Protein AF-A0AA42HWT3-F1 (afdb_monomer_lite)

Radius of gyration: 43.16 Å; chains: 1; bounding box: 109×50×124 Å

Secondary structure (DSSP, 8-state):
-------S-SSSHHHHHHHHHHHHHHHHHHHHHHHHHHHHHHHHHHHHHHHHHHHHHHHHHHHHHHHHHHHTT--THHHHHHHHHHHHHHHHHHHHHHHHHHHHHHHHHHHHHHTT---HHHHHHHHHHHHHHHHHHHHHHHHHHHHT-PPP-----------

Structure (mmCIF, N/CA/C/O backbone):
data_AF-A0AA42HWT3-F1
#
_entry.id   AF-A0AA42HWT3-F1
#
loop_
_atom_site.group_PDB
_atom_site.id
_atom_site.type_symbol
_atom_site.label_atom_id
_atom_site.label_alt_id
_atom_site.label_comp_id
_atom_site.label_asym_id
_atom_site.label_entity_id
_atom_site.label_seq_id
_atom_site.pdbx_PDB_ins_code
_atom_site.Cartn_x
_atom_site.Cartn_y
_atom_site.Cartn_z
_atom_site.occupancy
_atom_site.B_iso_or_equiv
_atom_site.auth_seq_id
_atom_site.auth_comp_id
_atom_site.auth_asym_id
_atom_site.auth_atom_id
_atom_site.pdbx_PDB_model_num
ATOM 1 N N . MET A 1 1 ? -72.039 28.920 -27.867 1.00 41.81 1 MET A N 1
ATOM 2 C CA . MET A 1 1 ? -71.393 27.979 -28.804 1.00 41.81 1 MET A CA 1
ATOM 3 C C . MET A 1 1 ? -69.896 28.159 -28.618 1.00 41.81 1 MET A C 1
ATOM 5 O O . MET A 1 1 ? -69.397 29.233 -28.922 1.00 41.81 1 MET A O 1
ATOM 9 N N . ASN A 1 2 ? -69.242 27.204 -27.958 1.00 48.22 2 ASN A N 1
ATOM 10 C CA . ASN A 1 2 ? -67.871 27.335 -27.453 1.00 48.22 2 ASN A CA 1
ATOM 11 C C . ASN A 1 2 ? -66.853 27.224 -28.597 1.00 48.22 2 ASN A C 1
ATOM 13 O O . ASN A 1 2 ? -66.936 26.283 -29.382 1.00 48.22 2 ASN A O 1
ATOM 17 N N . HIS A 1 3 ? -65.893 28.147 -28.660 1.00 44.41 3 HIS A N 1
ATOM 18 C CA . HIS A 1 3 ? -64.711 28.055 -29.517 1.00 44.41 3 HIS A CA 1
ATOM 19 C C . HIS A 1 3 ? -63.501 27.950 -28.583 1.00 44.41 3 HIS A C 1
ATOM 21 O O . HIS A 1 3 ? -63.273 28.849 -27.778 1.00 44.41 3 HIS A O 1
ATOM 27 N N . TYR A 1 4 ? -62.804 26.816 -28.613 1.00 47.41 4 TYR A N 1
ATOM 28 C CA . TYR A 1 4 ? -61.608 26.585 -27.807 1.00 47.41 4 TYR A CA 1
ATOM 29 C C . TYR A 1 4 ? -60.377 27.024 -28.603 1.00 47.41 4 TYR A C 1
ATOM 31 O O . TYR A 1 4 ? -60.040 26.403 -29.606 1.00 47.41 4 TYR A O 1
ATOM 39 N N . GLU A 1 5 ? -59.708 28.072 -28.126 1.00 59.72 5 GLU A N 1
ATOM 40 C CA . GLU 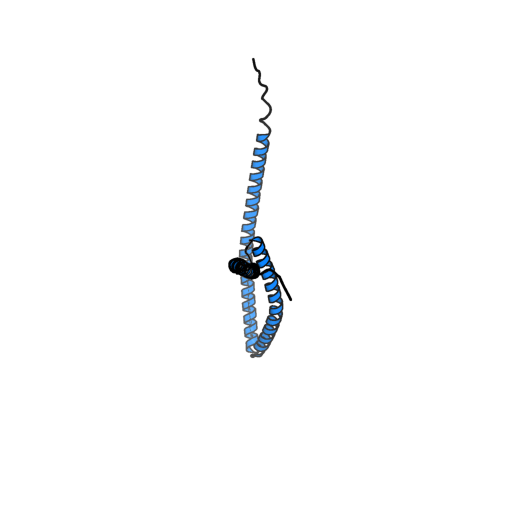A 1 5 ? -58.276 28.309 -28.333 1.00 59.72 5 GLU A CA 1
ATOM 41 C C . GLU A 1 5 ? -57.493 27.096 -27.820 1.00 59.72 5 GLU A C 1
ATOM 43 O O . GLU A 1 5 ? -57.587 26.781 -26.635 1.00 59.72 5 GLU A O 1
ATOM 48 N N . ASN A 1 6 ? -56.755 26.405 -28.692 1.00 56.69 6 ASN A N 1
ATOM 49 C CA . ASN A 1 6 ? -55.684 25.474 -28.322 1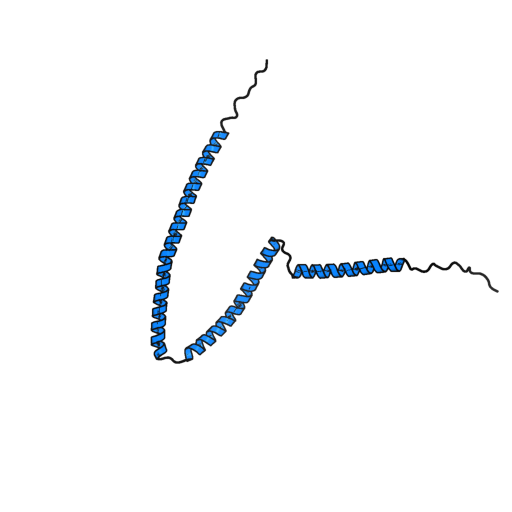.00 56.69 6 ASN A CA 1
ATOM 50 C C . ASN A 1 6 ? -54.884 25.067 -29.568 1.00 56.69 6 ASN A C 1
ATOM 52 O O . ASN A 1 6 ? -55.080 23.978 -30.094 1.00 56.69 6 ASN A O 1
ATOM 56 N N . ASP A 1 7 ? -53.951 25.905 -30.010 1.00 59.25 7 ASP A N 1
ATOM 57 C CA . ASP A 1 7 ? -52.853 25.482 -30.886 1.00 59.25 7 ASP A CA 1
ATOM 58 C C . ASP A 1 7 ? -51.661 26.413 -30.646 1.00 59.25 7 ASP A C 1
ATOM 60 O O . ASP A 1 7 ? -51.637 27.497 -31.205 1.00 59.25 7 ASP A O 1
ATOM 64 N N . ASP A 1 8 ? -50.731 26.028 -29.755 1.00 58.03 8 ASP A N 1
ATOM 65 C CA . ASP A 1 8 ? -49.337 26.539 -29.733 1.00 58.03 8 ASP A CA 1
ATOM 66 C C . ASP A 1 8 ? -48.440 25.851 -28.670 1.00 58.03 8 ASP A C 1
ATOM 68 O O . ASP A 1 8 ? -47.742 26.495 -27.891 1.00 58.03 8 ASP A O 1
ATOM 72 N N . ARG A 1 9 ? -48.446 24.508 -28.572 1.00 55.59 9 ARG A N 1
ATOM 73 C CA . ARG A 1 9 ? -47.550 23.774 -27.635 1.00 55.59 9 ARG A CA 1
ATOM 74 C C . ARG A 1 9 ? -47.018 22.428 -28.152 1.00 55.59 9 ARG A C 1
ATOM 76 O O . ARG A 1 9 ? -46.979 21.463 -27.398 1.00 55.59 9 ARG A O 1
ATOM 83 N N . ARG A 1 10 ? -46.678 22.302 -29.441 1.00 56.81 10 ARG A N 1
ATOM 84 C CA . ARG A 1 10 ? -46.250 21.004 -30.025 1.00 56.81 10 ARG A CA 1
ATOM 85 C C . ARG A 1 10 ? -44.928 20.993 -30.806 1.00 56.81 10 ARG A C 1
ATOM 87 O O . ARG A 1 10 ? -44.589 19.944 -31.338 1.00 56.81 10 ARG A O 1
ATOM 94 N N . ASN A 1 11 ? -44.170 22.093 -30.861 1.00 57.59 11 ASN A N 1
ATOM 95 C CA . ASN A 1 11 ? -42.948 22.166 -31.684 1.00 57.59 11 ASN A CA 1
ATOM 96 C C . ASN A 1 11 ? -41.610 22.205 -30.919 1.00 57.59 11 ASN A C 1
ATOM 98 O O . ASN A 1 11 ? -40.574 22.008 -31.548 1.00 57.59 11 ASN A O 1
ATOM 102 N N . ASP A 1 12 ? -41.596 22.373 -29.594 1.00 58.72 12 ASP A N 1
ATOM 103 C CA . ASP A 1 12 ? -40.332 22.470 -28.838 1.00 58.72 12 ASP A CA 1
ATOM 104 C C . ASP A 1 12 ? -39.760 21.102 -28.402 1.00 58.72 12 ASP A C 1
ATOM 106 O O . ASP A 1 12 ? -38.543 20.945 -28.290 1.00 58.72 12 ASP A O 1
ATOM 110 N N . ASP A 1 13 ? -40.604 20.072 -28.256 1.00 58.00 13 ASP A N 1
ATOM 111 C CA . ASP A 1 13 ? -40.181 18.736 -27.796 1.00 58.00 13 ASP A CA 1
ATOM 112 C C . ASP A 1 13 ? -39.433 17.920 -28.873 1.00 58.00 13 ASP A C 1
ATOM 114 O O . ASP A 1 13 ? -38.576 17.091 -28.555 1.00 58.00 13 ASP A O 1
ATOM 118 N N . ALA A 1 14 ? -39.701 18.171 -30.161 1.00 60.72 14 ALA A N 1
ATOM 119 C CA . ALA A 1 14 ? -39.071 17.445 -31.271 1.00 60.72 14 ALA A CA 1
ATOM 120 C C . ALA A 1 14 ? -37.582 17.808 -31.460 1.00 60.72 14 ALA A C 1
ATOM 122 O O . ALA A 1 14 ? -36.769 16.963 -31.829 1.00 60.72 14 ALA A O 1
ATOM 123 N N . SER A 1 15 ? -37.201 19.051 -31.150 1.00 64.06 15 SER A N 1
ATOM 124 C CA . SER A 1 15 ? -35.825 19.553 -31.295 1.00 64.06 15 SER A CA 1
ATOM 125 C C . SER A 1 15 ? -34.864 18.941 -30.266 1.00 64.06 15 SER A C 1
ATOM 127 O O . SER A 1 15 ? -33.709 18.628 -30.571 1.00 64.06 15 SER A O 1
ATOM 129 N N . PHE A 1 16 ? -35.350 18.719 -29.042 1.00 67.81 16 PHE A N 1
ATOM 130 C CA . PHE A 1 16 ? -34.537 18.202 -27.942 1.00 67.81 16 PHE A CA 1
ATOM 131 C C . PHE A 1 16 ? -34.236 16.703 -28.097 1.00 67.81 16 PHE A C 1
ATOM 133 O O . PHE A 1 16 ? -33.112 16.267 -27.837 1.00 67.81 16 PHE A O 1
ATOM 140 N N . GLY A 1 17 ? -35.209 15.921 -28.582 1.00 73.12 17 GLY A N 1
ATOM 141 C CA . GLY A 1 17 ? -35.035 14.495 -28.881 1.00 73.12 17 GLY A CA 1
ATOM 142 C C . GLY A 1 17 ? -34.003 14.241 -29.983 1.00 73.12 17 GLY A C 1
ATOM 143 O O . GLY A 1 17 ? -33.067 13.463 -29.792 1.00 73.12 17 GLY A O 1
ATOM 144 N N . ASP A 1 18 ? -34.089 14.978 -31.092 1.00 77.75 18 ASP A N 1
ATOM 145 C CA . ASP A 1 18 ? -33.129 14.874 -32.199 1.00 77.75 18 ASP A CA 1
ATOM 146 C C . ASP A 1 18 ? -31.709 15.285 -31.787 1.00 77.75 18 ASP A C 1
ATOM 148 O O . ASP A 1 18 ? -30.709 14.709 -32.236 1.00 77.75 18 ASP A O 1
ATOM 152 N N . GLN A 1 19 ? -31.592 16.287 -30.912 1.00 75.00 19 GLN A N 1
ATOM 153 C CA . GLN A 1 19 ? -30.305 16.718 -30.381 1.00 75.00 19 GLN A CA 1
ATOM 154 C C . GLN A 1 19 ? -29.706 15.669 -29.430 1.00 75.00 19 GLN A C 1
ATOM 156 O O . GLN A 1 19 ? -28.503 15.397 -29.511 1.00 75.00 19 GLN A O 1
ATOM 161 N N . ALA A 1 20 ? -30.533 15.025 -28.601 1.00 76.88 20 ALA A N 1
ATOM 162 C CA . ALA A 1 20 ? -30.121 13.935 -27.719 1.00 76.88 20 ALA A CA 1
ATOM 163 C C . ALA A 1 20 ? -29.670 12.691 -28.502 1.00 76.88 20 ALA A C 1
ATOM 165 O O . ALA A 1 20 ? -28.637 12.105 -28.174 1.00 76.88 20 ALA A O 1
ATOM 166 N N . GLU A 1 21 ? -30.361 12.323 -29.584 1.00 79.81 21 GLU A N 1
ATOM 167 C CA . GLU A 1 21 ? -29.943 11.209 -30.443 1.00 79.81 21 GLU A CA 1
ATOM 168 C C . GLU A 1 21 ? -28.603 11.473 -31.132 1.00 79.81 21 GLU A C 1
ATOM 170 O O . GLU A 1 21 ? -27.728 10.603 -31.173 1.00 79.81 21 GLU A O 1
ATOM 175 N N . ARG A 1 22 ? -28.404 12.685 -31.662 1.00 79.38 22 ARG A N 1
ATOM 176 C CA . ARG A 1 22 ? -27.128 13.072 -32.283 1.00 79.38 22 ARG A CA 1
ATOM 177 C C . ARG A 1 22 ? -25.992 13.098 -31.265 1.00 79.38 22 ARG A C 1
ATOM 179 O O . ARG A 1 22 ? -24.866 12.738 -31.607 1.00 79.38 22 ARG A O 1
ATOM 186 N N . PHE A 1 23 ? -26.270 13.515 -30.032 1.00 79.75 23 PHE A N 1
ATOM 187 C CA . PHE A 1 23 ? -25.296 13.498 -28.945 1.00 79.75 23 PHE A CA 1
ATOM 188 C C . PHE A 1 23 ? -24.948 12.065 -28.520 1.00 79.75 23 PHE A C 1
ATOM 190 O O . PHE A 1 23 ? -23.770 11.733 -28.404 1.00 79.75 23 PHE A O 1
ATOM 197 N N . SER A 1 24 ? -25.952 11.195 -28.384 1.00 83.88 24 SER A N 1
ATOM 198 C CA . SER A 1 24 ? -25.772 9.779 -28.052 1.00 83.88 24 SER A CA 1
ATOM 199 C C . SER A 1 24 ? -24.928 9.043 -29.098 1.00 83.88 24 SER A C 1
ATOM 201 O O . SER A 1 24 ? -23.976 8.360 -28.727 1.00 83.88 24 SER A O 1
ATOM 203 N N . ARG A 1 25 ? -25.182 9.263 -30.398 1.00 82.88 25 ARG A N 1
ATOM 204 C CA . ARG A 1 25 ? -24.385 8.666 -31.489 1.00 82.88 25 ARG A CA 1
ATOM 205 C C . ARG A 1 25 ? -22.932 9.142 -31.487 1.00 82.88 25 ARG A C 1
ATOM 207 O O . ARG A 1 25 ? -22.011 8.347 -31.629 1.00 82.88 25 ARG A O 1
ATOM 214 N N . LYS A 1 26 ? -22.697 10.438 -31.261 1.00 82.56 26 LYS A N 1
ATOM 215 C CA . LYS A 1 26 ? -21.327 10.965 -31.137 1.00 82.56 26 LYS A CA 1
ATOM 216 C C . LYS A 1 26 ? -20.602 10.386 -29.923 1.00 82.56 26 LYS A C 1
ATOM 218 O O . LYS A 1 26 ? -19.404 10.117 -30.001 1.00 82.56 26 LYS A O 1
ATOM 223 N N . LEU A 1 27 ? -21.312 10.185 -28.812 1.00 80.94 27 LEU A N 1
ATOM 224 C CA . LEU A 1 27 ? -20.746 9.581 -27.611 1.00 80.94 27 LEU A CA 1
ATOM 225 C C . LEU A 1 27 ? -20.435 8.093 -27.819 1.00 80.94 27 LEU A C 1
ATOM 227 O O . LEU A 1 27 ? -19.367 7.652 -27.404 1.00 80.94 27 LEU A O 1
ATOM 231 N N . SER A 1 28 ? -21.308 7.338 -28.494 1.00 85.38 28 SER A N 1
ATOM 232 C CA . SER A 1 28 ? -21.055 5.928 -28.816 1.00 85.38 28 SER A CA 1
ATOM 233 C C . SER A 1 28 ? -19.867 5.762 -29.759 1.00 85.38 28 SER A C 1
ATOM 235 O O . SER A 1 28 ? -19.005 4.926 -29.497 1.00 85.38 28 SER A O 1
ATOM 237 N N . ASP A 1 29 ? -19.765 6.602 -30.792 1.00 84.94 29 ASP A N 1
ATOM 238 C CA . ASP A 1 29 ? -18.636 6.576 -31.729 1.00 84.94 29 ASP A CA 1
ATOM 239 C C . ASP A 1 29 ? -17.317 6.912 -31.017 1.00 84.94 29 ASP A C 1
ATOM 241 O O . ASP A 1 29 ? -16.303 6.240 -31.214 1.00 84.94 29 ASP A O 1
ATOM 245 N N . SER A 1 30 ? -17.335 7.908 -30.125 1.00 85.12 30 SER A N 1
ATOM 246 C CA . SER A 1 30 ? -16.164 8.284 -29.321 1.00 85.12 30 SER A CA 1
ATOM 247 C C . SER A 1 30 ? -15.769 7.172 -28.345 1.00 85.12 30 SER A C 1
ATOM 249 O O . SER A 1 30 ? -14.593 6.833 -28.231 1.00 85.12 30 SER A O 1
ATOM 251 N N . ALA A 1 31 ? -16.743 6.563 -27.663 1.00 82.69 31 ALA A N 1
ATOM 252 C CA . ALA A 1 31 ? -16.507 5.456 -26.740 1.00 82.69 31 ALA A CA 1
ATOM 253 C C . ALA A 1 31 ? -15.932 4.228 -27.463 1.00 82.69 31 ALA A C 1
ATOM 255 O O . ALA A 1 31 ? -15.003 3.597 -26.962 1.00 82.69 31 ALA A O 1
ATOM 256 N N . GLN A 1 32 ? -16.420 3.927 -28.668 1.00 84.44 32 GLN A N 1
ATOM 257 C CA . GLN A 1 32 ? -15.897 2.847 -29.498 1.00 84.44 32 GLN A CA 1
ATOM 258 C C . GLN A 1 32 ? -14.457 3.120 -29.948 1.00 84.44 32 GLN A C 1
ATOM 260 O O . GLN A 1 32 ? -13.625 2.215 -29.913 1.00 84.44 32 GLN A O 1
ATOM 265 N N . GLN A 1 33 ? -14.129 4.361 -30.315 1.00 86.25 33 GLN A N 1
ATOM 266 C CA . GLN A 1 33 ? -12.758 4.748 -30.656 1.00 86.25 33 GLN A CA 1
ATOM 267 C C . GLN A 1 33 ? -11.809 4.630 -29.461 1.00 86.25 33 GLN A C 1
ATOM 269 O O . GLN A 1 33 ? -10.725 4.067 -29.602 1.00 86.25 33 GLN A O 1
ATOM 274 N N . VAL A 1 34 ? -12.220 5.103 -28.280 1.00 89.00 34 VAL A N 1
ATOM 275 C CA . VAL A 1 34 ? -11.433 4.968 -27.043 1.00 89.00 34 VAL A CA 1
ATOM 276 C C . VAL A 1 34 ? -11.224 3.493 -26.697 1.00 89.00 34 VAL A C 1
ATOM 278 O O . VAL A 1 34 ? -10.114 3.097 -26.349 1.00 89.00 34 VAL A O 1
ATOM 281 N N . TRP A 1 35 ? -12.254 2.659 -26.851 1.00 83.50 35 TRP A N 1
ATOM 282 C CA . TRP A 1 35 ? -12.161 1.222 -26.605 1.00 83.50 35 TRP A CA 1
ATOM 283 C C . TRP A 1 35 ? -11.208 0.519 -27.580 1.00 83.50 35 TRP A C 1
ATOM 285 O O . TRP A 1 35 ? -10.340 -0.243 -27.158 1.00 83.50 35 TRP A O 1
ATOM 295 N N . LEU A 1 36 ? -11.306 0.815 -28.879 1.00 92.25 36 LEU A N 1
ATOM 296 C CA . LEU A 1 36 ? -10.406 0.264 -29.896 1.00 92.25 36 LEU A CA 1
ATOM 297 C C . LEU A 1 36 ? -8.960 0.739 -29.704 1.00 92.25 36 LEU A C 1
ATOM 299 O O . LEU A 1 36 ? -8.034 -0.057 -29.850 1.00 92.25 36 LEU A O 1
ATOM 303 N N . ALA A 1 37 ? -8.757 2.002 -29.326 1.00 89.69 37 ALA A N 1
ATOM 304 C CA . ALA A 1 37 ? -7.442 2.526 -28.969 1.00 89.69 37 ALA A CA 1
ATOM 305 C C . ALA A 1 37 ? -6.881 1.836 -27.716 1.00 89.69 37 ALA A C 1
ATOM 307 O O . ALA A 1 37 ? -5.704 1.479 -27.690 1.00 89.69 37 ALA A O 1
ATOM 308 N N . GLY A 1 38 ? -7.725 1.584 -26.711 1.00 80.62 38 GLY A N 1
ATOM 309 C CA . GLY A 1 38 ? -7.366 0.828 -25.513 1.00 80.62 38 GLY A CA 1
ATOM 310 C C . GLY A 1 38 ? -6.939 -0.606 -25.831 1.00 80.62 38 GLY A C 1
ATOM 311 O O . GLY A 1 38 ? -5.880 -1.045 -25.387 1.00 80.62 38 GLY A O 1
ATOM 312 N N . LEU A 1 39 ? -7.702 -1.316 -26.667 1.00 86.44 39 LEU A N 1
ATOM 313 C CA . LEU A 1 39 ? -7.356 -2.670 -27.115 1.00 86.44 39 LEU A CA 1
ATOM 314 C C . LEU A 1 39 ? -6.090 -2.693 -27.988 1.00 86.44 39 LEU A C 1
ATOM 316 O O . LEU A 1 39 ? -5.267 -3.597 -27.850 1.00 86.44 39 LEU A O 1
ATOM 320 N N . GLY A 1 40 ? -5.889 -1.686 -28.841 1.00 83.31 40 GLY A N 1
ATOM 321 C CA . GLY A 1 40 ? -4.673 -1.544 -29.645 1.00 83.31 40 GLY A CA 1
ATOM 322 C C . GLY A 1 40 ? -3.426 -1.268 -28.798 1.00 83.31 40 GLY A C 1
ATOM 323 O O . GLY A 1 40 ? -2.376 -1.868 -29.029 1.00 83.31 40 GLY A O 1
ATOM 324 N N . ALA A 1 41 ? -3.543 -0.410 -27.782 1.00 82.62 41 ALA A N 1
ATOM 325 C CA . ALA A 1 41 ? -2.466 -0.121 -26.840 1.00 82.62 41 ALA A CA 1
ATOM 326 C C . ALA A 1 41 ? -2.137 -1.329 -25.947 1.00 82.62 41 ALA A C 1
ATOM 328 O O . ALA A 1 41 ? -0.961 -1.624 -25.749 1.00 82.62 41 ALA A O 1
ATOM 329 N N . LEU A 1 42 ? -3.145 -2.070 -25.471 1.00 76.88 42 LEU A N 1
ATOM 330 C CA . LEU A 1 42 ? -2.947 -3.307 -24.708 1.00 76.88 42 LEU A CA 1
ATOM 331 C C . LEU A 1 42 ? -2.256 -4.385 -25.553 1.00 76.88 42 LEU A C 1
ATOM 333 O O . LEU A 1 42 ? -1.294 -5.000 -25.098 1.00 76.88 42 LEU A O 1
ATOM 337 N N . GLY A 1 43 ? -2.690 -4.570 -26.804 1.00 80.38 43 GLY A N 1
ATOM 338 C CA . GLY A 1 43 ? -2.032 -5.484 -27.739 1.00 80.38 43 GLY A CA 1
ATOM 339 C C . GLY A 1 43 ? -0.575 -5.094 -28.008 1.00 80.38 43 GLY A C 1
ATOM 340 O O . GLY A 1 43 ? 0.305 -5.955 -28.044 1.00 80.38 43 GLY A O 1
ATOM 341 N N . ARG A 1 44 ? -0.292 -3.789 -28.122 1.00 75.88 44 ARG A N 1
ATOM 342 C CA . ARG A 1 44 ? 1.073 -3.269 -28.267 1.00 75.88 44 ARG A CA 1
ATOM 343 C C . ARG A 1 44 ? 1.920 -3.500 -27.015 1.00 75.88 44 ARG A C 1
ATOM 345 O O . ARG A 1 44 ? 3.045 -3.967 -27.146 1.00 75.88 44 ARG A O 1
ATOM 352 N N . ALA A 1 45 ? 1.376 -3.246 -25.827 1.00 74.75 45 ALA A N 1
ATOM 353 C CA . ALA A 1 45 ? 2.047 -3.500 -24.554 1.00 74.75 45 ALA A CA 1
ATOM 354 C C . ALA A 1 45 ? 2.320 -4.995 -24.331 1.00 74.75 45 ALA A C 1
ATOM 356 O O . ALA A 1 45 ? 3.368 -5.344 -23.801 1.00 74.75 45 ALA A O 1
ATOM 357 N N . GLN A 1 46 ? 1.433 -5.888 -24.783 1.00 75.19 46 GLN A N 1
ATOM 358 C CA . GLN A 1 46 ? 1.675 -7.332 -24.747 1.00 75.19 46 GLN A CA 1
ATOM 359 C C . GLN A 1 46 ? 2.821 -7.732 -25.693 1.00 75.19 46 GLN A C 1
ATOM 361 O O . GLN A 1 46 ? 3.722 -8.466 -25.294 1.00 75.19 46 GLN A O 1
ATOM 366 N N . ALA A 1 47 ? 2.827 -7.221 -26.929 1.00 75.56 47 ALA A N 1
ATOM 367 C CA . ALA A 1 47 ? 3.871 -7.520 -27.912 1.00 75.56 47 ALA A CA 1
ATOM 368 C C . ALA A 1 47 ? 5.246 -6.930 -27.538 1.00 75.56 47 ALA A C 1
ATOM 370 O O . ALA A 1 47 ? 6.280 -7.572 -27.730 1.00 75.56 47 ALA A O 1
ATOM 371 N N . GLU A 1 48 ? 5.273 -5.709 -27.001 1.00 77.75 48 GLU A N 1
ATOM 372 C CA . GLU A 1 48 ? 6.490 -5.071 -26.486 1.00 77.75 48 GLU A CA 1
ATOM 373 C C . GLU A 1 48 ? 6.918 -5.688 -25.140 1.00 77.75 48 GLU A C 1
ATOM 375 O O . GLU A 1 48 ? 8.113 -5.841 -24.892 1.00 77.75 48 GLU A O 1
ATOM 380 N N . GLY A 1 49 ? 5.965 -6.145 -24.324 1.00 74.94 49 GLY A N 1
ATOM 381 C CA . GLY A 1 49 ? 6.198 -6.835 -23.056 1.00 74.94 49 GLY A CA 1
ATOM 382 C C . GLY A 1 49 ? 6.914 -8.174 -23.219 1.00 74.94 49 GLY A C 1
ATOM 383 O O . GLY A 1 49 ? 7.862 -8.435 -22.483 1.00 74.94 49 GLY A O 1
ATOM 384 N N . SER A 1 50 ? 6.548 -8.988 -24.217 1.00 78.00 50 SER A N 1
ATOM 385 C CA . SER A 1 50 ? 7.281 -10.229 -24.520 1.00 78.00 50 SER A CA 1
ATOM 386 C C . SER A 1 50 ? 8.733 -9.958 -24.914 1.00 78.00 50 SER A C 1
ATOM 388 O O . SER A 1 50 ? 9.628 -10.624 -24.416 1.00 78.00 50 SER A O 1
ATOM 390 N N . ARG A 1 51 ? 8.999 -8.927 -25.727 1.00 81.50 51 ARG A N 1
ATOM 391 C CA . ARG A 1 51 ? 10.376 -8.557 -26.109 1.00 81.50 51 ARG A CA 1
ATOM 392 C C . ARG A 1 51 ? 11.193 -8.034 -24.933 1.00 81.50 51 ARG A C 1
ATOM 394 O O . ARG A 1 51 ? 12.386 -8.310 -24.845 1.00 81.50 51 ARG A O 1
ATOM 401 N N . PHE A 1 52 ? 10.564 -7.268 -24.045 1.00 79.62 52 PHE A N 1
ATOM 402 C CA . PHE A 1 52 ? 11.196 -6.813 -22.812 1.00 79.62 52 PHE A CA 1
ATOM 403 C C . PHE A 1 52 ? 11.521 -7.995 -21.890 1.00 79.62 52 PHE A C 1
ATOM 405 O O . PHE A 1 52 ? 12.636 -8.078 -21.382 1.00 79.62 52 PHE A O 1
ATOM 412 N N . PHE A 1 53 ? 10.595 -8.946 -21.743 1.00 81.44 53 PHE A N 1
ATOM 413 C CA . PHE A 1 53 ? 10.819 -10.185 -21.001 1.00 81.44 53 PHE A CA 1
ATOM 414 C C . PHE A 1 53 ? 11.946 -11.027 -21.611 1.00 81.44 53 PHE A C 1
ATOM 416 O O . PHE A 1 53 ? 12.862 -11.401 -20.889 1.00 81.44 53 PHE A O 1
ATOM 423 N N . ASP A 1 54 ? 11.947 -11.250 -22.927 1.00 86.50 54 ASP A N 1
ATOM 424 C CA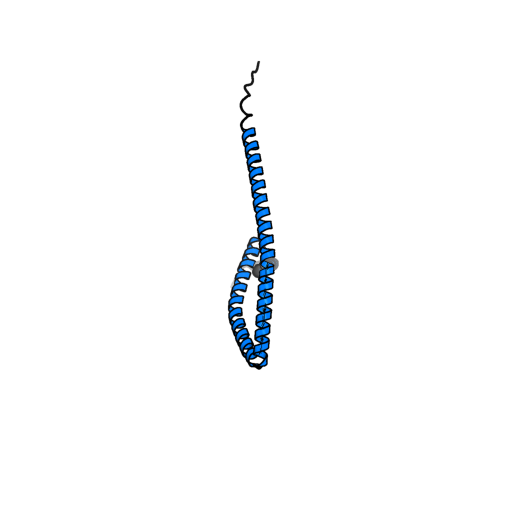 . ASP A 1 54 ? 13.025 -11.963 -23.627 1.00 86.50 54 ASP A CA 1
ATOM 425 C C . ASP A 1 54 ? 14.383 -11.271 -23.421 1.00 86.50 54 ASP A C 1
ATOM 427 O O . ASP A 1 54 ? 15.409 -11.928 -23.239 1.00 86.50 54 ASP A O 1
ATOM 431 N N . GLY A 1 55 ? 14.392 -9.933 -23.404 1.00 86.94 55 GLY A N 1
ATOM 432 C CA . GLY A 1 55 ? 15.564 -9.130 -23.064 1.00 86.94 55 GLY A CA 1
ATOM 433 C C . GLY A 1 55 ? 16.054 -9.383 -21.637 1.00 86.94 55 GLY A C 1
ATOM 434 O O . GLY A 1 55 ? 17.238 -9.658 -21.443 1.00 86.94 55 GLY A O 1
ATOM 435 N N . LEU A 1 56 ? 15.147 -9.358 -20.657 1.00 87.88 56 LEU A N 1
ATOM 436 C CA . LEU A 1 56 ? 15.459 -9.663 -19.258 1.00 87.88 56 LEU A CA 1
ATOM 437 C C . LEU A 1 56 ? 15.954 -11.102 -19.074 1.00 87.88 56 LEU A C 1
ATOM 439 O O . LEU A 1 56 ? 16.911 -11.318 -18.335 1.00 87.88 56 LEU A O 1
ATOM 443 N N . VAL A 1 57 ? 15.348 -12.077 -19.757 1.00 91.81 57 VAL A N 1
ATOM 444 C CA . VAL A 1 57 ? 15.776 -13.484 -19.720 1.00 91.81 57 VAL A CA 1
ATOM 445 C C . VAL A 1 57 ? 17.188 -13.613 -20.275 1.00 91.81 57 VAL A C 1
ATOM 447 O O . VAL A 1 57 ? 18.056 -14.166 -19.607 1.00 91.81 57 VAL A O 1
ATOM 450 N N . LYS A 1 58 ? 17.461 -13.029 -21.445 1.00 92.88 58 LYS A N 1
ATOM 451 C CA . LYS A 1 58 ? 18.793 -13.059 -22.061 1.00 92.88 58 LYS A CA 1
ATOM 452 C C . LYS A 1 58 ? 19.852 -12.368 -21.200 1.00 92.88 58 LYS A C 1
ATOM 454 O O . LYS A 1 58 ? 20.994 -12.821 -21.127 1.00 92.88 58 LYS A O 1
ATOM 459 N N . GLU A 1 59 ? 19.495 -11.266 -20.547 1.00 89.81 59 GLU A N 1
ATOM 460 C CA . GLU A 1 59 ? 20.387 -10.571 -19.622 1.00 89.81 59 GLU A CA 1
ATOM 461 C C . GLU A 1 59 ? 20.627 -11.381 -18.339 1.00 89.81 59 GLU A C 1
ATOM 463 O O . GLU A 1 59 ? 21.765 -11.443 -17.867 1.00 89.81 59 GLU A O 1
ATOM 468 N N . GLY A 1 60 ? 19.602 -12.081 -17.843 1.00 87.44 60 GLY A N 1
ATOM 469 C CA . GLY A 1 60 ? 19.697 -13.054 -16.756 1.00 87.44 60 GLY A CA 1
ATOM 470 C C . GLY A 1 60 ? 20.621 -14.222 -17.098 1.00 87.44 60 GLY A C 1
ATOM 471 O O . GLY A 1 60 ? 21.562 -14.491 -16.356 1.00 87.44 60 GLY A O 1
ATOM 472 N N . GLU A 1 61 ? 20.445 -14.846 -18.264 1.00 89.50 61 GLU A N 1
ATOM 473 C CA . GLU A 1 61 ? 21.316 -15.917 -18.764 1.00 89.50 61 GLU A CA 1
ATOM 474 C C . GLU A 1 61 ? 22.772 -15.448 -18.906 1.00 89.50 61 GLU A C 1
ATOM 476 O O . GLU A 1 61 ? 23.702 -16.145 -18.494 1.00 89.50 61 GLU A O 1
ATOM 481 N N . ALA A 1 62 ? 22.993 -14.241 -19.440 1.00 86.50 62 ALA A N 1
ATOM 482 C CA . ALA A 1 62 ? 24.326 -13.658 -19.563 1.00 86.50 62 ALA A CA 1
ATOM 483 C C . ALA A 1 62 ? 24.942 -13.316 -18.195 1.00 86.50 62 ALA A C 1
ATOM 485 O O . ALA A 1 62 ? 26.153 -13.445 -18.002 1.00 86.50 62 ALA A O 1
ATOM 486 N N . TRP A 1 63 ? 24.134 -12.870 -17.231 1.00 85.25 63 TRP A N 1
ATOM 487 C CA . TRP A 1 63 ? 24.573 -12.638 -15.857 1.00 85.25 63 TRP A CA 1
ATOM 488 C C . TRP A 1 63 ? 24.928 -13.947 -15.148 1.00 85.25 63 TRP A C 1
ATOM 490 O O . TRP A 1 63 ? 25.968 -14.013 -14.496 1.00 85.25 63 TRP A O 1
ATOM 500 N N . GLU A 1 64 ? 24.135 -15.002 -15.324 1.00 80.56 64 GLU A N 1
ATOM 501 C CA . GLU A 1 64 ? 24.413 -16.333 -14.789 1.00 80.56 64 GLU A CA 1
ATOM 502 C C . GLU A 1 64 ? 25.644 -16.974 -15.422 1.00 80.56 64 GLU A C 1
ATOM 504 O O . GLU A 1 64 ? 26.435 -17.584 -14.708 1.00 80.56 64 GLU A O 1
ATOM 509 N N . ALA A 1 65 ? 25.843 -16.824 -16.734 1.00 83.12 65 ALA A N 1
ATOM 510 C CA . ALA A 1 65 ? 27.047 -17.289 -17.417 1.00 83.12 65 ALA A CA 1
ATOM 511 C C . ALA A 1 65 ? 28.293 -16.586 -16.860 1.00 83.12 65 ALA A C 1
ATOM 513 O O . ALA A 1 65 ? 29.207 -17.256 -16.380 1.00 83.12 65 ALA A O 1
ATOM 514 N N . ARG A 1 66 ? 28.266 -15.247 -16.775 1.00 81.38 66 ARG A N 1
ATOM 515 C CA . ARG A 1 66 ? 29.334 -14.451 -16.141 1.00 81.38 66 ARG A CA 1
ATOM 516 C C . ARG A 1 66 ? 29.533 -14.805 -14.667 1.00 81.38 66 ARG A C 1
ATOM 518 O O . ARG A 1 66 ? 30.651 -14.757 -14.160 1.00 81.38 66 ARG A O 1
ATOM 525 N N . ARG A 1 67 ? 28.464 -15.148 -13.944 1.00 71.38 67 ARG A N 1
ATOM 526 C CA . ARG A 1 67 ? 28.542 -15.606 -12.552 1.00 71.38 67 ARG A CA 1
ATOM 527 C C . ARG A 1 67 ? 29.159 -16.995 -12.459 1.00 71.38 67 ARG A C 1
ATOM 529 O O . ARG A 1 67 ? 29.981 -17.192 -11.580 1.00 71.38 67 ARG A O 1
ATOM 536 N N . ARG A 1 68 ? 28.800 -17.936 -13.334 1.00 72.44 68 ARG A N 1
ATOM 537 C CA . ARG A 1 68 ? 29.387 -19.285 -13.388 1.00 72.44 68 ARG A CA 1
ATOM 538 C C . ARG A 1 68 ? 30.872 -19.235 -13.733 1.00 72.44 68 ARG A C 1
ATOM 540 O O . ARG A 1 68 ? 31.645 -19.928 -13.087 1.00 72.44 68 ARG A O 1
ATOM 547 N N . GLU A 1 69 ? 31.266 -18.370 -14.662 1.00 73.50 69 GLU A N 1
ATOM 548 C CA . GLU A 1 69 ? 32.672 -18.120 -15.003 1.00 73.50 69 GLU A CA 1
ATOM 549 C C . GLU A 1 69 ? 33.449 -17.548 -13.807 1.00 73.50 69 GLU A C 1
ATOM 551 O O . GLU A 1 69 ? 34.505 -18.066 -13.463 1.00 73.50 69 GLU A O 1
ATOM 556 N N . ARG A 1 70 ? 32.895 -16.553 -13.094 1.00 63.97 70 ARG A N 1
ATOM 557 C CA . ARG A 1 70 ? 33.537 -15.983 -11.890 1.00 63.97 70 ARG A CA 1
ATOM 558 C C . ARG A 1 70 ? 33.499 -16.898 -10.659 1.00 63.97 70 ARG A C 1
ATOM 560 O O . ARG A 1 70 ? 34.417 -16.861 -9.845 1.00 63.97 70 ARG A O 1
ATOM 567 N N . ASN A 1 71 ? 32.464 -17.724 -10.513 1.00 54.59 71 ASN A N 1
ATOM 568 C CA . ASN A 1 71 ? 32.332 -18.703 -9.429 1.00 54.59 71 ASN A CA 1
ATOM 569 C C . ASN A 1 71 ? 33.152 -19.978 -9.672 1.00 54.59 71 ASN A C 1
ATOM 571 O O . ASN A 1 71 ? 33.288 -20.774 -8.748 1.00 54.59 71 ASN A O 1
ATOM 575 N N . GLY A 1 72 ? 33.711 -20.176 -10.871 1.00 58.50 72 GLY A N 1
ATOM 576 C CA . GLY A 1 72 ? 34.739 -21.193 -11.098 1.00 58.50 72 GLY A CA 1
ATOM 577 C C . GLY A 1 72 ? 36.007 -20.947 -10.268 1.00 58.50 72 GLY A C 1
ATOM 578 O O . GLY A 1 72 ? 36.727 -21.896 -9.976 1.00 58.50 72 GLY A O 1
ATOM 579 N N . GLU A 1 73 ? 36.244 -19.701 -9.831 1.00 57.12 73 GLU A N 1
ATOM 580 C CA . GLU A 1 73 ? 37.449 -19.290 -9.092 1.00 57.12 73 GLU A CA 1
ATOM 581 C C . GLU A 1 73 ? 37.182 -18.733 -7.678 1.00 57.12 73 GLU A C 1
ATOM 583 O O . GLU A 1 73 ? 38.120 -18.579 -6.899 1.00 57.12 73 GLU A O 1
ATOM 588 N N . GLN A 1 74 ? 35.932 -18.438 -7.296 1.00 53.12 74 GLN A N 1
ATOM 589 C CA . GLN A 1 74 ? 35.617 -17.798 -6.007 1.00 53.12 74 GLN A CA 1
ATOM 590 C C . GLN A 1 74 ? 34.754 -18.698 -5.114 1.00 53.12 74 GLN A C 1
ATOM 592 O O . GLN A 1 74 ? 33.592 -18.981 -5.405 1.00 53.12 74 GLN A O 1
ATOM 597 N N . GLY A 1 75 ? 35.360 -19.147 -4.011 1.00 59.31 75 GLY A N 1
ATOM 598 C CA . GLY A 1 75 ? 34.764 -20.006 -2.988 1.00 59.31 75 GLY A CA 1
ATOM 599 C C . GLY A 1 75 ? 33.652 -19.354 -2.133 1.00 59.31 75 GLY A C 1
ATOM 600 O O . GLY A 1 75 ? 33.146 -18.279 -2.454 1.00 59.31 75 GLY A O 1
ATOM 601 N N . PRO A 1 76 ? 33.243 -20.010 -1.028 1.00 58.72 76 PRO A N 1
ATOM 602 C CA . PRO A 1 76 ? 31.955 -19.821 -0.337 1.00 58.72 76 PRO A CA 1
ATOM 603 C C . PRO A 1 76 ? 31.676 -18.443 0.299 1.00 58.72 76 PRO A C 1
ATOM 605 O O . PRO A 1 76 ? 30.540 -18.207 0.698 1.00 58.72 76 PRO A O 1
ATOM 608 N N . GLY A 1 77 ? 32.627 -17.505 0.331 1.00 61.59 77 GLY A N 1
ATOM 609 C CA . GLY A 1 77 ? 32.493 -16.228 1.054 1.00 61.59 77 GLY A CA 1
ATOM 610 C C . GLY A 1 77 ? 31.443 -15.239 0.520 1.00 61.59 77 GLY A C 1
ATOM 611 O O . GLY A 1 77 ? 31.122 -14.263 1.191 1.00 61.59 77 GLY A O 1
ATOM 612 N N . TRP A 1 78 ? 30.867 -15.454 -0.669 1.00 62.66 78 TRP A N 1
ATOM 613 C CA . TRP A 1 78 ? 29.750 -14.619 -1.143 1.00 62.66 78 TRP A CA 1
ATOM 614 C C . TRP A 1 78 ? 28.423 -14.962 -0.459 1.00 62.66 78 TRP A C 1
ATOM 616 O O . TRP A 1 78 ? 27.550 -14.099 -0.385 1.00 62.66 78 TRP A O 1
ATOM 626 N N . ARG A 1 79 ? 28.260 -16.203 0.020 1.00 64.00 79 ARG A N 1
ATOM 627 C CA . ARG A 1 79 ? 27.050 -16.629 0.737 1.00 64.00 79 ARG A CA 1
ATOM 628 C C . ARG A 1 79 ? 26.954 -15.896 2.067 1.00 64.00 79 ARG A C 1
ATOM 630 O O . ARG A 1 79 ? 25.934 -15.269 2.310 1.00 64.00 79 ARG A O 1
ATOM 637 N N . ASP A 1 80 ? 28.057 -15.842 2.803 1.00 68.50 80 ASP A N 1
ATOM 638 C CA . ASP A 1 80 ? 28.145 -15.168 4.102 1.00 68.50 80 ASP A CA 1
ATOM 639 C C . ASP A 1 80 ? 27.822 -13.662 3.989 1.00 68.50 80 ASP A C 1
ATOM 641 O O . ASP A 1 80 ? 27.079 -13.102 4.796 1.00 68.50 80 ASP A O 1
ATOM 645 N N . ASN A 1 81 ? 28.294 -13.002 2.923 1.00 70.06 81 ASN A N 1
ATOM 646 C CA . ASN A 1 81 ? 28.009 -11.584 2.668 1.00 70.06 81 ASN A CA 1
ATOM 647 C C . ASN A 1 81 ? 26.555 -11.327 2.235 1.00 70.06 81 ASN A C 1
ATOM 649 O O . ASN A 1 81 ? 25.986 -10.286 2.570 1.00 70.06 81 ASN A O 1
ATOM 653 N N . VAL A 1 82 ? 25.947 -12.248 1.478 1.00 74.31 82 VAL A N 1
ATOM 654 C CA . VAL A 1 82 ? 24.535 -12.153 1.070 1.00 74.31 82 VAL A CA 1
ATOM 655 C C . VAL A 1 82 ? 23.610 -12.443 2.241 1.00 74.31 82 VAL A C 1
ATOM 657 O O . VAL A 1 82 ? 22.614 -11.749 2.381 1.00 74.31 82 VAL A O 1
ATOM 660 N N . GLU A 1 83 ? 23.941 -13.415 3.084 1.00 73.06 83 GLU A N 1
ATOM 661 C CA . GLU A 1 83 ? 23.184 -13.743 4.291 1.00 73.06 83 GLU A CA 1
ATOM 662 C C . GLU A 1 83 ? 23.182 -12.555 5.260 1.00 73.06 83 GLU A C 1
ATOM 664 O O . GLU A 1 83 ? 22.116 -12.084 5.645 1.00 73.06 83 GLU A O 1
ATOM 669 N N . THR A 1 84 ? 24.349 -11.942 5.488 1.00 75.88 84 THR A N 1
ATOM 670 C CA . THR A 1 84 ? 24.465 -10.712 6.292 1.00 75.88 84 THR A CA 1
ATOM 671 C C . THR A 1 84 ? 23.674 -9.544 5.682 1.00 75.88 84 THR A C 1
ATOM 673 O O . THR A 1 84 ? 22.946 -8.838 6.377 1.00 75.88 84 THR A O 1
ATOM 676 N N . SER A 1 85 ? 23.763 -9.350 4.361 1.00 76.38 85 SER A N 1
ATOM 677 C CA . SER A 1 85 ? 23.023 -8.281 3.669 1.00 76.38 85 SER A CA 1
ATOM 678 C C . SER A 1 85 ? 21.509 -8.522 3.657 1.00 76.38 85 SER A C 1
ATOM 680 O O . SER A 1 85 ? 20.728 -7.570 3.661 1.00 76.38 85 SER A O 1
ATOM 682 N N . LEU A 1 86 ? 21.081 -9.785 3.622 1.00 80.56 86 LEU A N 1
ATOM 683 C CA . LEU A 1 86 ? 19.680 -10.188 3.662 1.00 80.56 86 LEU A CA 1
ATOM 684 C C . LEU A 1 86 ? 19.095 -9.991 5.061 1.00 80.56 86 LEU A C 1
ATOM 686 O O . LEU A 1 86 ? 17.968 -9.512 5.162 1.00 80.56 86 LEU A O 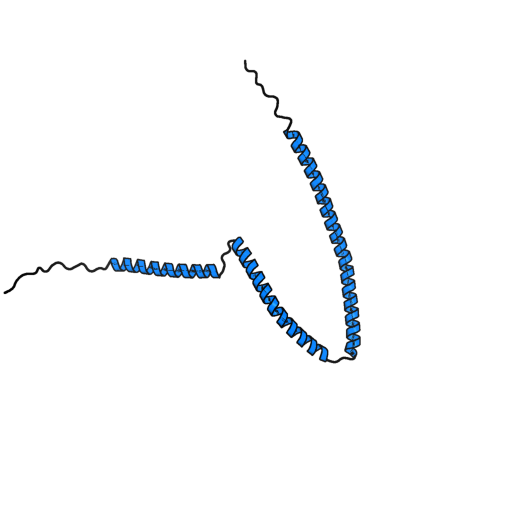1
ATOM 690 N N . ASP A 1 87 ? 19.856 -10.288 6.114 1.00 77.50 87 ASP A N 1
ATOM 691 C CA . ASP A 1 87 ? 19.449 -10.028 7.495 1.00 77.50 87 ASP A CA 1
ATOM 692 C C . ASP A 1 87 ? 19.307 -8.525 7.768 1.00 77.50 87 ASP A C 1
ATOM 694 O O . ASP A 1 87 ? 18.265 -8.090 8.264 1.00 77.50 87 ASP A O 1
ATOM 698 N N . GLU A 1 88 ? 20.262 -7.698 7.328 1.00 78.69 88 GLU A N 1
ATOM 699 C CA . GLU A 1 88 ? 20.135 -6.235 7.428 1.00 78.69 88 GLU A CA 1
ATOM 700 C C . GLU A 1 88 ? 18.953 -5.684 6.611 1.00 78.69 88 GLU A C 1
ATOM 702 O O . GLU A 1 88 ? 18.252 -4.759 7.040 1.00 78.69 88 GLU A O 1
ATOM 707 N N . ALA A 1 89 ? 18.714 -6.229 5.413 1.00 76.25 89 ALA A N 1
ATOM 708 C CA . ALA A 1 89 ? 17.579 -5.840 4.582 1.00 76.25 89 ALA A CA 1
ATOM 709 C C . ALA A 1 89 ? 16.248 -6.264 5.213 1.00 76.25 89 ALA A C 1
ATOM 711 O O . ALA A 1 89 ? 15.285 -5.499 5.172 1.00 76.25 89 ALA A O 1
ATOM 712 N N . ARG A 1 90 ? 16.193 -7.445 5.835 1.00 76.25 90 ARG A N 1
ATOM 713 C CA . ARG A 1 90 ? 15.026 -7.961 6.556 1.00 76.25 90 ARG A CA 1
ATOM 714 C C . ARG A 1 90 ? 14.709 -7.111 7.782 1.00 76.25 90 ARG A C 1
ATOM 716 O O . ARG A 1 90 ? 13.541 -6.804 8.011 1.00 76.25 90 ARG A O 1
ATOM 723 N N . GLU A 1 91 ? 15.721 -6.680 8.528 1.00 79.38 91 GLU A N 1
ATOM 724 C CA . GLU A 1 91 ? 15.550 -5.805 9.690 1.00 79.38 91 GLU A CA 1
ATOM 725 C C . GLU A 1 91 ? 15.019 -4.417 9.284 1.00 79.38 91 GLU A C 1
ATOM 727 O O . GLU A 1 91 ? 14.019 -3.938 9.828 1.00 79.38 91 GLU A O 1
ATOM 732 N N . LYS A 1 92 ? 15.599 -3.802 8.242 1.00 75.94 92 LYS A N 1
ATOM 733 C CA . LYS A 1 92 ? 15.126 -2.512 7.696 1.00 75.94 92 LYS A CA 1
ATOM 734 C C . LYS A 1 92 ? 13.736 -2.619 7.058 1.00 75.94 92 LYS A C 1
ATOM 736 O O . LYS A 1 92 ? 12.914 -1.704 7.180 1.00 75.94 92 LYS A O 1
ATOM 741 N N . ALA A 1 93 ? 13.449 -3.738 6.396 1.00 73.06 93 ALA A N 1
ATOM 742 C CA . ALA A 1 93 ? 12.142 -4.004 5.812 1.00 73.06 93 ALA A CA 1
ATOM 743 C C . ALA A 1 93 ? 11.077 -4.233 6.891 1.00 73.06 93 ALA A C 1
ATOM 745 O O . ALA A 1 93 ? 9.982 -3.708 6.738 1.00 73.06 93 ALA A O 1
ATOM 746 N N . SER A 1 94 ? 11.395 -4.911 8.000 1.00 76.00 94 SER A N 1
ATOM 747 C CA . SER A 1 94 ? 10.470 -5.152 9.122 1.00 76.00 94 SER A CA 1
ATOM 748 C C . SER A 1 94 ? 9.900 -3.849 9.697 1.00 76.00 94 SER A C 1
ATOM 750 O O . SER A 1 94 ? 8.685 -3.680 9.809 1.00 76.00 94 SER A O 1
ATOM 752 N N . GLY A 1 95 ? 10.757 -2.850 9.939 1.00 80.94 95 GLY A N 1
ATOM 753 C CA . GLY A 1 95 ? 10.305 -1.537 10.413 1.00 80.94 95 GLY A CA 1
ATOM 754 C C . GLY A 1 95 ? 9.425 -0.779 9.408 1.00 80.94 95 GLY A C 1
ATOM 755 O O . GLY A 1 95 ? 8.586 0.037 9.795 1.00 80.94 95 GLY A O 1
ATOM 756 N N . THR A 1 96 ? 9.593 -1.051 8.113 1.00 84.44 96 THR A N 1
ATOM 757 C CA . THR A 1 96 ? 8.778 -0.460 7.042 1.00 84.44 96 THR A CA 1
ATOM 758 C C . THR A 1 96 ? 7.471 -1.237 6.852 1.00 84.44 96 THR A C 1
ATOM 760 O O . THR A 1 96 ? 6.424 -0.629 6.640 1.00 84.44 96 THR A O 1
ATOM 763 N N . TRP A 1 97 ? 7.507 -2.560 7.022 1.00 87.00 97 TRP A N 1
ATOM 764 C CA . TRP A 1 97 ? 6.358 -3.459 6.968 1.00 87.00 97 TRP A CA 1
ATOM 765 C C . TRP A 1 97 ? 5.350 -3.153 8.071 1.00 87.00 97 TRP A C 1
ATOM 767 O O . TRP A 1 97 ? 4.175 -2.991 7.770 1.00 87.00 97 TRP A O 1
ATOM 777 N N . ASN A 1 98 ? 5.804 -2.911 9.303 1.00 88.00 98 ASN A N 1
ATOM 778 C CA . ASN A 1 98 ? 4.914 -2.507 10.399 1.00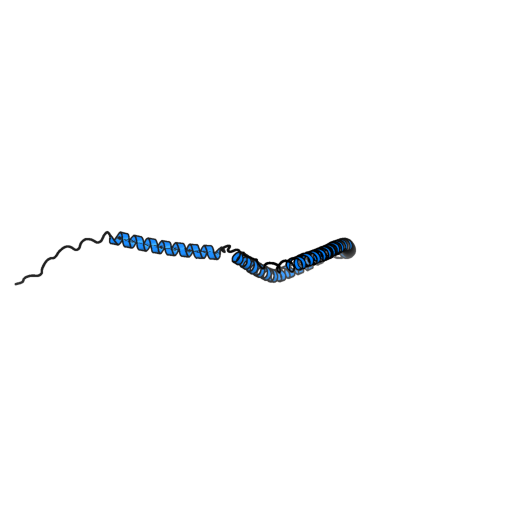 88.00 98 ASN A CA 1
ATOM 779 C C . ASN A 1 98 ? 4.149 -1.202 10.097 1.00 88.00 98 ASN A C 1
ATOM 781 O O . ASN A 1 98 ? 3.018 -1.019 10.542 1.00 88.00 98 ASN A O 1
ATOM 785 N N . LYS A 1 99 ? 4.737 -0.271 9.328 1.00 87.62 99 LYS A N 1
ATOM 786 C CA . LYS A 1 99 ? 4.035 0.957 8.902 1.00 87.62 99 LYS A CA 1
ATOM 787 C C . LYS A 1 99 ? 2.970 0.664 7.848 1.00 87.62 99 LYS A C 1
ATOM 789 O O . LYS A 1 99 ? 1.919 1.298 7.866 1.00 87.62 99 LYS A O 1
ATOM 794 N N . VAL A 1 100 ? 3.244 -0.278 6.946 1.00 91.12 100 VAL A N 1
ATOM 795 C CA . VAL A 1 100 ? 2.280 -0.743 5.941 1.00 91.12 100 VAL A CA 1
ATOM 796 C C . VAL A 1 100 ? 1.144 -1.509 6.608 1.00 91.12 100 VAL A C 1
ATOM 798 O O . VAL A 1 100 ? -0.008 -1.252 6.283 1.00 91.12 100 VAL A O 1
ATOM 801 N N . GLU A 1 101 ? 1.448 -2.374 7.575 1.00 89.62 101 GLU A N 1
ATOM 802 C CA . GLU A 1 101 ? 0.453 -3.088 8.377 1.00 89.62 101 GLU A CA 1
ATOM 803 C C . GLU A 1 101 ? -0.477 -2.106 9.090 1.00 89.62 101 GLU A C 1
ATOM 805 O O . GLU A 1 101 ? -1.693 -2.213 8.967 1.00 89.62 101 GLU A O 1
ATOM 810 N N . LYS A 1 102 ? 0.080 -1.068 9.725 1.00 91.56 102 LYS A N 1
ATOM 811 C CA . LYS A 1 102 ? -0.722 -0.022 10.365 1.00 91.56 102 LYS A CA 1
ATOM 812 C C . LYS A 1 102 ? -1.602 0.748 9.375 1.00 91.56 102 LYS A C 1
ATOM 814 O O . LYS A 1 102 ? -2.777 0.962 9.639 1.00 91.56 102 LYS A O 1
ATOM 819 N N . ALA A 1 103 ? -1.052 1.145 8.226 1.00 91.12 103 ALA A N 1
ATOM 820 C CA . ALA A 1 103 ? -1.819 1.854 7.202 1.00 91.12 103 ALA A CA 1
ATOM 821 C C . ALA A 1 103 ? -2.919 0.973 6.586 1.00 91.12 103 ALA A C 1
ATOM 823 O O . ALA A 1 103 ? -3.994 1.471 6.258 1.00 91.12 103 ALA A O 1
ATOM 824 N N . PHE A 1 104 ? -2.661 -0.325 6.429 1.00 90.25 104 PHE A N 1
ATOM 825 C CA . PHE A 1 104 ? -3.651 -1.295 5.979 1.00 90.25 104 PHE A CA 1
ATOM 826 C C . PHE A 1 104 ?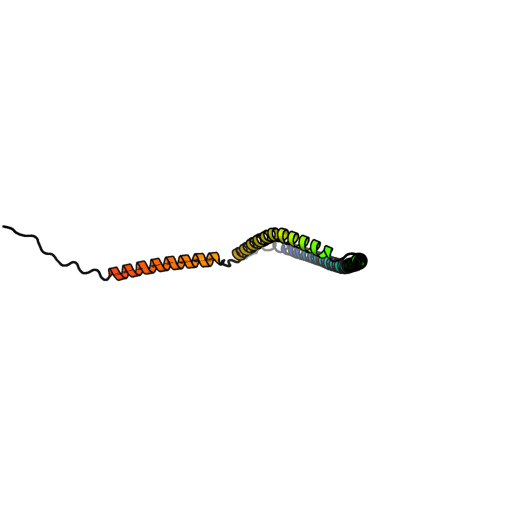 -4.770 -1.451 7.006 1.00 90.25 104 PHE A C 1
ATOM 828 O O . PHE A 1 104 ? -5.935 -1.373 6.625 1.00 90.25 104 PHE A O 1
ATOM 835 N N . ASP A 1 105 ? -4.433 -1.596 8.288 1.00 90.88 105 ASP A N 1
ATOM 836 C CA . ASP A 1 105 ? -5.426 -1.723 9.354 1.00 90.88 105 ASP A CA 1
ATOM 837 C C . ASP A 1 105 ? -6.304 -0.467 9.450 1.00 90.88 105 ASP A C 1
ATOM 839 O O . ASP A 1 105 ? -7.528 -0.573 9.429 1.00 90.88 105 ASP A O 1
ATOM 843 N N . ASP A 1 106 ? -5.714 0.733 9.385 1.00 91.44 106 ASP A N 1
ATOM 844 C CA . ASP A 1 106 ? -6.458 2.001 9.346 1.00 91.44 106 ASP A CA 1
ATOM 845 C C . ASP A 1 106 ? -7.442 2.059 8.155 1.00 91.44 106 ASP A C 1
ATOM 847 O O . ASP A 1 106 ? -8.580 2.527 8.284 1.00 91.44 106 ASP A O 1
ATOM 851 N N . GLN A 1 107 ? -7.030 1.571 6.976 1.00 87.75 107 GLN A N 1
ATOM 852 C CA . GLN A 1 107 ? -7.904 1.506 5.798 1.00 87.75 107 GLN A CA 1
ATOM 853 C C . GLN A 1 107 ? -9.008 0.457 5.956 1.00 87.75 107 GLN A C 1
ATOM 855 O O . GLN A 1 107 ? -10.165 0.741 5.636 1.00 87.75 107 GLN A O 1
ATOM 860 N N . VAL A 1 108 ? -8.686 -0.734 6.463 1.00 89.81 108 VAL A N 1
ATOM 861 C CA . VAL A 1 108 ? -9.654 -1.814 6.699 1.00 89.81 108 VAL A CA 1
ATOM 862 C C . VAL A 1 108 ? -10.687 -1.385 7.736 1.00 89.81 108 VAL A C 1
ATOM 864 O O . VAL A 1 108 ? -11.885 -1.489 7.472 1.00 89.81 108 VAL A O 1
ATOM 867 N N . GLN A 1 109 ? -10.257 -0.807 8.858 1.00 87.44 109 GLN A N 1
ATOM 868 C CA . GLN A 1 109 ? -11.143 -0.232 9.870 1.00 87.44 109 GLN A CA 1
ATOM 869 C C . GLN A 1 109 ? -12.026 0.878 9.279 1.00 87.44 109 GLN A C 1
ATOM 871 O O . GLN A 1 109 ? -13.234 0.919 9.528 1.00 87.44 109 GLN A O 1
ATOM 876 N N . GLY A 1 110 ? -11.462 1.747 8.433 1.00 85.62 110 GLY A N 1
ATOM 877 C CA . GLY A 1 110 ? -12.213 2.787 7.728 1.00 85.62 110 GLY A CA 1
ATOM 878 C C . GLY A 1 110 ? -13.301 2.232 6.799 1.00 85.62 110 GLY A C 1
ATOM 879 O O . GLY A 1 110 ? -14.414 2.765 6.759 1.00 85.62 110 GLY A O 1
ATOM 880 N N . VAL A 1 111 ? -13.015 1.147 6.074 1.00 87.94 111 VAL A N 1
ATOM 881 C CA . VAL A 1 111 ? -13.987 0.465 5.205 1.00 87.94 111 VAL A CA 1
ATOM 882 C C . VAL A 1 111 ? -15.063 -0.241 6.030 1.00 87.94 111 VAL A C 1
ATOM 884 O O . VAL A 1 111 ? -16.246 -0.066 5.738 1.00 87.94 111 VAL A O 1
ATOM 887 N N . LEU A 1 112 ? -14.690 -0.965 7.089 1.00 84.94 112 LEU A N 1
ATOM 888 C CA . LEU A 1 112 ? -15.631 -1.648 7.987 1.00 84.94 112 LEU A CA 1
ATOM 889 C C . LEU A 1 112 ? -16.616 -0.664 8.627 1.00 84.94 112 LEU A C 1
ATOM 891 O O . LEU A 1 112 ? -17.827 -0.888 8.585 1.00 84.94 112 LEU A O 1
ATOM 895 N N . LYS A 1 113 ? -16.119 0.484 9.103 1.00 80.62 113 LYS A N 1
ATOM 896 C CA . LYS A 1 113 ? -16.951 1.558 9.660 1.00 80.62 113 LYS A CA 1
ATOM 897 C C . LYS A 1 113 ? -17.955 2.104 8.644 1.00 80.62 113 LYS A C 1
ATOM 899 O O . LYS A 1 113 ? -19.105 2.363 8.988 1.00 80.62 113 LYS A O 1
ATOM 904 N N . ARG A 1 114 ? -17.551 2.261 7.379 1.00 82.69 114 ARG A N 1
ATOM 905 C CA . ARG A 1 114 ? -18.450 2.699 6.292 1.00 82.69 114 ARG A CA 1
ATOM 906 C C . ARG A 1 114 ? -19.488 1.636 5.931 1.00 82.69 114 ARG A C 1
ATOM 908 O O . ARG A 1 114 ? -20.600 1.989 5.545 1.00 82.69 114 ARG A O 1
ATOM 915 N N . LEU A 1 115 ? -19.137 0.362 6.077 1.00 81.62 115 LEU A N 1
ATOM 916 C CA . LEU A 1 115 ? -20.030 -0.777 5.867 1.00 81.62 115 LEU A CA 1
ATOM 917 C C . LEU A 1 115 ? -20.902 -1.103 7.095 1.00 81.62 115 LEU A C 1
ATOM 919 O O . LEU A 1 115 ? -21.664 -2.062 7.036 1.00 81.62 115 LEU A O 1
ATOM 923 N N . HIS A 1 116 ? -20.834 -0.306 8.174 1.00 76.25 116 HIS A N 1
ATOM 924 C CA . HIS A 1 116 ? -21.531 -0.551 9.447 1.00 76.25 116 HIS A CA 1
ATOM 925 C C . HIS A 1 116 ? -21.246 -1.937 10.050 1.00 76.25 116 HIS A C 1
ATOM 927 O O . HIS A 1 116 ? -22.086 -2.502 10.749 1.00 76.25 116 HIS A O 1
ATOM 933 N N . VAL A 1 117 ? -20.063 -2.494 9.787 1.00 79.44 117 VAL A N 1
ATOM 934 C CA . VAL A 1 117 ? -19.640 -3.757 10.394 1.00 79.44 117 VAL A CA 1
ATOM 935 C C . VAL A 1 117 ? -18.984 -3.428 11.739 1.00 79.44 117 VAL A C 1
ATOM 937 O O . VAL A 1 117 ? -17.960 -2.740 11.733 1.00 79.44 117 VAL A O 1
ATOM 940 N N . PRO A 1 118 ? -19.558 -3.863 12.876 1.00 73.50 118 PRO A N 1
ATOM 941 C CA . PRO A 1 118 ? -18.999 -3.576 14.193 1.00 73.50 118 PRO A CA 1
ATOM 942 C C . PRO A 1 118 ? -17.647 -4.270 14.380 1.00 73.50 118 PRO A C 1
ATOM 944 O O . PRO A 1 118 ? -17.452 -5.408 13.941 1.00 73.50 118 PRO A O 1
ATOM 947 N N . THR A 1 119 ? -16.709 -3.581 15.027 1.00 81.00 119 THR A N 1
ATOM 948 C CA . THR A 1 119 ? -15.371 -4.124 15.309 1.00 81.00 119 THR A CA 1
ATOM 949 C C . THR A 1 119 ? -15.374 -5.008 16.561 1.00 81.00 119 THR A C 1
ATOM 951 O O . THR A 1 119 ? -16.284 -4.941 17.389 1.00 81.00 119 THR A O 1
ATOM 954 N N . ALA A 1 120 ? -14.344 -5.844 16.732 1.00 81.81 120 ALA A N 1
ATOM 955 C CA . ALA A 1 120 ? -14.222 -6.713 17.908 1.00 81.81 120 ALA A CA 1
ATOM 956 C C . ALA A 1 120 ? -14.175 -5.919 19.231 1.00 81.81 120 ALA A C 1
ATOM 958 O O . ALA A 1 120 ? -14.800 -6.316 20.218 1.00 81.81 120 ALA A O 1
ATOM 959 N N . ASP A 1 121 ? -13.497 -4.768 19.236 1.00 82.50 121 ASP A N 1
ATOM 960 C CA . ASP A 1 121 ? -13.416 -3.884 20.403 1.00 82.50 121 ASP A CA 1
ATOM 961 C C . ASP A 1 121 ? -14.783 -3.288 20.759 1.00 82.50 121 ASP A C 1
ATOM 963 O O . ASP A 1 121 ? -15.143 -3.198 21.934 1.00 82.50 121 ASP A O 1
ATOM 967 N N . GLU A 1 122 ? -15.577 -2.912 19.752 1.00 79.88 122 GLU A N 1
ATOM 968 C CA . GLU A 1 122 ? -16.929 -2.383 19.949 1.00 79.88 122 GLU A CA 1
ATOM 969 C C . GLU A 1 122 ? -17.881 -3.445 20.508 1.00 79.88 122 GLU A C 1
ATOM 971 O O . GLU A 1 122 ? -18.666 -3.144 21.410 1.00 79.88 122 GLU A O 1
ATOM 976 N N . VAL A 1 123 ? -17.785 -4.689 20.025 1.00 87.19 123 VAL A N 1
ATOM 977 C CA . VAL A 1 123 ? -18.549 -5.828 20.560 1.00 87.19 123 VAL A CA 1
ATOM 978 C C . VAL A 1 123 ? -18.171 -6.086 22.018 1.00 87.19 123 VAL A C 1
ATOM 980 O O . VAL A 1 123 ? -19.051 -6.137 22.874 1.00 87.19 123 VAL A O 1
ATOM 983 N N . THR A 1 124 ? -16.875 -6.137 22.325 1.00 88.44 124 THR A N 1
ATOM 984 C CA . THR A 1 124 ? -16.378 -6.348 23.695 1.00 88.44 124 THR A CA 1
ATOM 985 C C . THR A 1 124 ? -16.834 -5.227 24.638 1.00 88.44 124 THR A C 1
ATOM 987 O O . THR A 1 124 ? -17.285 -5.470 25.759 1.00 88.44 124 THR A O 1
ATOM 990 N N . ALA A 1 125 ? -16.772 -3.971 24.186 1.00 90.69 125 ALA A N 1
ATOM 991 C CA . ALA A 1 125 ? -17.256 -2.831 24.959 1.00 90.69 125 ALA A CA 1
ATOM 992 C C . ALA A 1 125 ? -18.775 -2.885 25.195 1.00 90.69 125 ALA A C 1
ATOM 994 O O . ALA A 1 125 ? -19.257 -2.421 26.234 1.00 90.69 125 ALA A O 1
ATOM 995 N N . LEU A 1 126 ? -19.536 -3.430 24.243 1.00 90.31 126 LEU A N 1
ATOM 996 C CA . LEU A 1 126 ? -20.974 -3.626 24.380 1.00 90.31 126 LEU A CA 1
ATOM 997 C C . LEU A 1 126 ? -21.299 -4.752 25.370 1.00 90.31 126 LEU A C 1
ATOM 999 O O . LEU A 1 126 ? -22.161 -4.548 26.223 1.00 90.31 126 LEU A O 1
ATOM 1003 N N . GLU A 1 127 ? -20.589 -5.879 25.317 1.00 91.94 127 GLU A N 1
ATOM 1004 C CA . GLU A 1 127 ? -20.720 -6.985 26.280 1.00 91.94 127 GLU A CA 1
ATOM 1005 C C . GLU A 1 127 ? -20.494 -6.498 27.715 1.00 91.94 127 GLU A C 1
ATOM 1007 O O . GLU A 1 127 ? -21.368 -6.652 28.568 1.00 91.94 127 GLU A O 1
ATOM 1012 N N . ALA A 1 128 ? -19.406 -5.762 27.960 1.00 93.00 128 ALA A N 1
ATOM 1013 C CA . ALA A 1 128 ? -19.123 -5.199 29.281 1.00 93.00 128 ALA A CA 1
ATOM 1014 C C . ALA A 1 128 ? -20.233 -4.249 29.780 1.00 93.00 128 ALA A C 1
ATOM 1016 O O . ALA A 1 128 ? -20.528 -4.175 30.978 1.00 93.00 128 ALA A O 1
ATOM 1017 N N . ARG A 1 129 ? -20.871 -3.498 28.869 1.00 92.12 129 ARG A N 1
ATOM 1018 C CA . ARG A 1 129 ? -22.025 -2.651 29.210 1.00 92.12 129 ARG A CA 1
ATOM 1019 C C . ARG A 1 129 ? -23.262 -3.481 29.540 1.00 92.12 129 ARG A C 1
ATOM 1021 O O . ARG A 1 129 ? -23.991 -3.100 30.456 1.00 92.12 129 ARG A O 1
ATOM 1028 N N . ILE A 1 130 ? -23.505 -4.573 28.820 1.00 96.00 130 ILE A N 1
ATOM 1029 C CA . ILE A 1 130 ? -24.620 -5.492 29.080 1.00 96.00 130 ILE A CA 1
ATOM 1030 C C . ILE A 1 130 ? -24.458 -6.128 30.462 1.00 96.00 130 ILE A C 1
ATOM 1032 O O . ILE A 1 130 ? -25.390 -6.037 31.262 1.00 96.00 130 ILE A O 1
ATOM 1036 N N . ASP A 1 131 ? -23.272 -6.635 30.795 1.00 94.06 131 ASP A N 1
ATOM 1037 C CA . ASP A 1 131 ? -22.987 -7.227 32.108 1.00 94.06 131 ASP A CA 1
ATOM 1038 C C . ASP A 1 131 ? -23.245 -6.230 33.247 1.00 94.06 131 ASP A C 1
ATOM 1040 O O . ASP A 1 131 ? -23.904 -6.534 34.247 1.00 94.06 131 ASP A O 1
ATOM 1044 N N . ALA A 1 132 ? -22.783 -4.987 33.082 1.00 92.12 132 ALA A N 1
ATOM 1045 C CA . ALA A 1 132 ? -23.005 -3.928 34.062 1.00 92.12 132 ALA A CA 1
ATOM 1046 C C . ALA A 1 132 ? -24.496 -3.585 34.233 1.00 92.12 132 ALA A C 1
ATOM 1048 O O . ALA A 1 132 ? -24.937 -3.264 35.343 1.00 92.12 132 ALA A O 1
ATOM 1049 N N . LEU A 1 133 ? -25.281 -3.634 33.154 1.00 93.69 133 LEU A N 1
ATOM 1050 C CA . LEU A 1 133 ? -26.728 -3.423 33.206 1.00 93.69 133 LEU A CA 1
ATOM 1051 C C . LEU A 1 133 ? -27.443 -4.600 33.873 1.00 93.69 133 LEU A C 1
ATOM 1053 O O . LEU A 1 133 ? -28.291 -4.365 34.734 1.00 93.69 133 LEU A O 1
ATOM 1057 N N . GLN A 1 134 ? -27.068 -5.839 33.553 1.00 92.81 134 GLN A N 1
ATOM 1058 C CA . GLN A 1 134 ? -27.613 -7.040 34.189 1.00 92.81 134 GLN A CA 1
ATOM 1059 C C . GLN A 1 134 ? -27.344 -7.043 35.696 1.00 92.81 134 GLN A C 1
ATOM 1061 O O . GLN A 1 134 ? -28.255 -7.292 36.483 1.00 92.81 134 GLN A O 1
ATOM 1066 N N . ALA A 1 135 ? -26.139 -6.658 36.123 1.00 91.81 135 ALA A N 1
ATOM 1067 C CA . ALA A 1 135 ? -25.806 -6.532 37.541 1.00 91.81 135 ALA A CA 1
ATOM 1068 C C . ALA A 1 135 ? -26.673 -5.482 38.262 1.00 91.81 135 ALA A C 1
ATOM 1070 O O . ALA A 1 135 ? -27.090 -5.680 39.407 1.00 91.81 135 ALA A O 1
ATOM 1071 N N . ARG A 1 136 ? -26.970 -4.354 37.602 1.00 90.38 136 ARG A N 1
ATOM 1072 C CA . ARG A 1 136 ? -27.864 -3.322 38.151 1.00 90.38 136 ARG A CA 1
ATOM 1073 C C . ARG A 1 136 ? -29.309 -3.801 38.223 1.00 90.38 136 ARG A C 1
ATOM 1075 O O . ARG A 1 136 ? -29.966 -3.514 39.221 1.00 90.38 136 ARG A O 1
ATOM 1082 N N . LEU A 1 137 ? -29.781 -4.519 37.206 1.00 92.31 137 LEU A N 1
ATOM 1083 C CA . LEU A 1 137 ? -31.128 -5.083 37.179 1.00 92.31 137 LEU A CA 1
ATOM 1084 C C . LEU A 1 137 ? -31.309 -6.108 38.302 1.00 92.31 137 LEU A C 1
ATOM 1086 O O . LEU A 1 137 ? -32.201 -5.935 39.123 1.00 92.31 137 LEU A O 1
ATOM 1090 N N . ALA A 1 138 ? -30.388 -7.067 38.433 1.00 89.00 138 ALA A N 1
ATOM 1091 C CA . ALA A 1 138 ? -30.411 -8.057 39.510 1.00 89.00 138 ALA A CA 1
ATOM 1092 C C . ALA A 1 138 ? -30.413 -7.401 40.902 1.00 89.00 138 ALA A C 1
ATOM 1094 O O . ALA A 1 138 ? -31.107 -7.841 41.817 1.00 89.00 138 ALA A O 1
ATOM 1095 N N . LYS A 1 139 ? -29.670 -6.300 41.079 1.00 87.88 139 LYS A N 1
ATOM 1096 C CA . LYS A 1 139 ? -29.671 -5.534 42.334 1.00 87.88 139 LYS A CA 1
ATOM 1097 C C . LYS A 1 139 ? -31.012 -4.843 42.610 1.00 87.88 139 LYS A C 1
ATOM 1099 O O . LYS A 1 139 ? -31.393 -4.730 43.774 1.00 87.88 139 LYS A O 1
ATOM 1104 N N . LEU A 1 140 ? -31.696 -4.348 41.578 1.00 87.81 140 LEU A N 1
ATOM 1105 C CA . LEU A 1 140 ? -33.024 -3.744 41.713 1.00 87.81 140 LEU A CA 1
ATOM 1106 C C . LEU A 1 140 ? -34.078 -4.806 42.036 1.00 87.81 140 LEU A C 1
ATOM 1108 O O . LEU A 1 140 ? -34.794 -4.642 43.017 1.00 87.81 140 LEU A O 1
ATOM 1112 N N . GLU A 1 141 ? -34.084 -5.919 41.303 1.00 87.50 141 GLU A N 1
ATOM 1113 C CA . GLU A 1 141 ? -34.990 -7.051 41.540 1.00 87.50 141 GLU A CA 1
ATOM 1114 C C . GLU A 1 141 ? -34.840 -7.609 42.960 1.00 87.50 141 GLU A C 1
ATOM 1116 O O . GLU A 1 141 ? -35.830 -7.844 43.649 1.00 87.50 141 GLU A O 1
ATOM 1121 N N . ASN A 1 142 ? -33.605 -7.749 43.450 1.00 82.19 142 ASN A N 1
ATOM 1122 C CA . ASN A 1 142 ? -33.357 -8.238 44.807 1.00 82.19 142 ASN A CA 1
ATOM 1123 C C . ASN A 1 142 ? -33.826 -7.239 45.887 1.00 82.19 142 ASN A C 1
ATOM 1125 O O . ASN A 1 142 ? -34.234 -7.629 46.983 1.00 82.19 142 ASN A O 1
ATOM 1129 N N . ARG A 1 143 ? -33.801 -5.933 45.580 1.00 79.38 143 ARG A N 1
ATOM 1130 C CA . ARG A 1 143 ? -34.322 -4.885 46.469 1.00 79.38 143 ARG A CA 1
ATOM 1131 C C . ARG A 1 143 ? -35.849 -4.881 46.513 1.00 79.38 143 ARG A C 1
ATOM 1133 O O . ARG A 1 143 ? -36.401 -4.714 47.596 1.00 79.38 143 ARG A O 1
ATOM 1140 N N . ASP A 1 144 ? -36.511 -5.102 45.381 1.00 74.69 144 ASP A N 1
ATOM 1141 C CA . ASP A 1 144 ? -37.970 -5.230 45.321 1.00 74.69 144 ASP A CA 1
ATOM 1142 C C . ASP A 1 144 ? -38.447 -6.521 46.008 1.00 74.69 144 ASP A C 1
ATOM 1144 O O . ASP A 1 144 ? -39.418 -6.493 46.763 1.00 74.69 144 ASP A O 1
ATOM 1148 N N . ALA A 1 145 ? -37.707 -7.627 45.860 1.00 69.19 145 ALA A N 1
ATOM 1149 C CA . ALA A 1 145 ? -37.978 -8.881 46.568 1.00 69.19 145 ALA A CA 1
ATOM 1150 C C . ALA A 1 145 ? -37.791 -8.758 48.093 1.00 69.19 145 ALA A C 1
ATOM 1152 O O . ALA A 1 145 ? -38.592 -9.289 48.857 1.00 69.19 145 ALA A O 1
ATOM 1153 N N . SER A 1 146 ? -36.781 -8.009 48.550 1.00 60.88 146 SER A N 1
ATOM 1154 C CA . SER A 1 146 ? -36.562 -7.744 49.984 1.00 60.88 146 SER A CA 1
ATOM 1155 C C . SER A 1 146 ? -37.535 -6.708 50.568 1.00 60.88 146 SER A C 1
ATOM 1157 O O . SER A 1 146 ? -37.710 -6.644 51.781 1.00 60.88 146 SER A O 1
ATOM 1159 N N . GLY A 1 147 ? -38.195 -5.900 49.730 1.00 55.88 147 GLY A N 1
ATOM 1160 C CA . GLY A 1 147 ? -39.249 -4.969 50.149 1.00 55.88 147 GLY A CA 1
ATOM 1161 C C . GLY A 1 147 ? -40.571 -5.650 50.526 1.00 55.88 147 GLY A C 1
ATOM 1162 O O . GLY A 1 147 ? -41.390 -5.042 51.211 1.00 55.88 147 GLY A O 1
ATOM 1163 N N . ALA A 1 148 ? -40.771 -6.906 50.116 1.00 55.00 148 ALA A N 1
ATOM 1164 C CA . ALA A 1 148 ? -41.965 -7.688 50.432 1.00 55.00 148 ALA A CA 1
ATOM 1165 C C . ALA A 1 148 ? -41.894 -8.425 51.788 1.00 55.00 148 ALA A C 1
ATOM 1167 O O . ALA A 1 148 ? -42.911 -8.959 52.222 1.00 55.00 148 ALA A O 1
ATOM 1168 N N . ASP A 1 149 ? -40.739 -8.422 52.469 1.00 53.12 149 ASP A N 1
ATOM 1169 C CA . ASP A 1 149 ? -40.517 -9.128 53.745 1.00 53.12 149 ASP A CA 1
ATOM 1170 C C . ASP A 1 149 ? -40.120 -8.172 54.890 1.00 53.12 149 ASP A C 1
ATOM 1172 O O . ASP A 1 149 ? -39.232 -8.439 55.698 1.00 53.12 149 ASP A O 1
ATOM 1176 N N . ALA A 1 150 ? -40.757 -6.998 54.960 1.00 52.66 150 ALA A N 1
ATOM 1177 C CA . ALA A 1 150 ? -40.648 -6.135 56.136 1.00 52.66 150 ALA A CA 1
ATOM 1178 C C . ALA A 1 150 ? -41.586 -6.657 57.248 1.00 52.66 150 ALA A C 1
ATOM 1180 O O . ALA A 1 150 ? -42.801 -6.708 57.031 1.00 52.66 150 ALA A O 1
ATOM 1181 N N . PRO A 1 151 ? -41.086 -7.017 58.449 1.00 53.47 151 PRO A N 1
ATOM 1182 C CA . PRO A 1 151 ? -41.946 -7.474 59.533 1.00 53.47 151 PRO A CA 1
ATOM 1183 C C . PRO A 1 151 ? -42.825 -6.315 60.019 1.00 53.47 151 PRO A C 1
ATOM 1185 O O . PRO A 1 151 ? -42.358 -5.188 60.205 1.00 53.47 151 PRO A O 1
ATOM 1188 N N . ALA A 1 152 ? -44.115 -6.596 60.204 1.00 52.22 152 ALA A N 1
ATOM 1189 C CA . ALA A 1 152 ? -45.112 -5.620 60.629 1.00 52.22 152 ALA A CA 1
ATOM 1190 C C . ALA A 1 152 ? -44.697 -4.919 61.943 1.00 52.22 152 ALA A C 1
ATOM 1192 O O . ALA A 1 152 ? -44.280 -5.598 62.887 1.00 52.22 152 ALA A O 1
ATOM 1193 N N . PRO A 1 153 ? -44.828 -3.582 62.053 1.00 52.34 153 PRO A N 1
ATOM 1194 C CA . PRO A 1 153 ? -44.510 -2.871 63.283 1.00 52.34 153 PRO A CA 1
ATOM 1195 C C . PRO A 1 153 ? -45.524 -3.251 64.368 1.00 52.34 153 PRO A C 1
ATOM 1197 O O . PRO A 1 153 ? -46.708 -2.927 64.283 1.00 52.34 153 PRO A O 1
ATOM 1200 N N . GLY A 1 154 ? -45.042 -3.968 65.385 1.00 48.22 154 GLY A N 1
ATOM 1201 C CA . GLY A 1 154 ? -45.802 -4.319 66.578 1.00 48.22 154 GLY A CA 1
ATOM 1202 C C . GLY A 1 154 ? -46.356 -3.072 67.265 1.00 48.22 154 GLY A C 1
ATOM 1203 O O . GLY A 1 154 ? -45.640 -2.115 67.555 1.00 48.22 154 GLY A O 1
ATOM 1204 N N . SER A 1 155 ? -47.661 -3.101 67.498 1.00 56.28 155 SER A N 1
ATOM 1205 C CA . SER A 1 155 ? -48.468 -2.069 68.132 1.00 56.28 155 SER A CA 1
ATOM 1206 C C . SER A 1 155 ? -48.011 -1.718 69.553 1.00 56.28 155 SER A C 1
ATOM 1208 O O . SER A 1 155 ? -47.896 -2.594 70.404 1.00 56.28 155 SER A O 1
ATOM 1210 N N . HIS A 1 156 ? -47.850 -0.412 69.779 1.00 52.66 156 HIS A N 1
ATOM 1211 C CA . HIS A 1 156 ? -48.169 0.363 70.984 1.00 52.66 156 HIS A CA 1
ATOM 1212 C C . HIS A 1 156 ? -48.131 -0.353 72.347 1.00 52.66 156 HIS A C 1
ATOM 1214 O O . HIS A 1 156 ? -49.065 -1.063 72.716 1.00 52.66 156 HIS A O 1
ATOM 1220 N N . GLN A 1 157 ? -47.152 0.011 73.180 1.00 49.97 157 GLN A N 1
ATOM 1221 C CA . GLN A 1 157 ? -47.320 -0.014 74.632 1.00 49.97 157 GLN A CA 1
ATOM 1222 C C . GLN A 1 157 ? -47.158 1.419 75.160 1.00 49.97 157 GLN A C 1
ATOM 1224 O O . GLN A 1 157 ? -46.108 2.041 75.006 1.00 49.97 157 GLN A O 1
ATOM 1229 N N . SER A 1 158 ? -48.262 1.970 75.672 1.00 47.59 158 SER A N 1
ATOM 1230 C CA . SER A 1 158 ? -48.382 3.346 76.167 1.00 47.59 158 SER A CA 1
ATOM 1231 C C . SER A 1 158 ? -47.521 3.613 77.409 1.00 47.59 158 SER A C 1
ATOM 1233 O O . SER A 1 158 ? -47.314 2.705 78.215 1.00 47.59 158 SER A O 1
ATOM 1235 N N . PRO A 1 159 ? -47.085 4.869 77.622 1.00 63.00 159 PRO A N 1
ATOM 1236 C CA . PRO A 1 159 ? -46.374 5.277 78.823 1.00 63.00 159 PRO A CA 1
ATOM 1237 C C . PRO A 1 159 ? -47.368 5.620 79.942 1.00 63.00 159 PRO A C 1
ATOM 1239 O O . PRO A 1 159 ? -48.304 6.391 79.731 1.00 63.00 159 PRO A O 1
ATOM 1242 N N . GLY A 1 160 ? -47.149 5.095 81.148 1.00 50.81 160 GLY A N 1
ATOM 1243 C CA . GLY A 1 160 ? -47.839 5.599 82.336 1.00 50.81 160 GLY A CA 1
ATOM 1244 C C . GLY A 1 160 ? -47.757 4.691 83.557 1.00 50.81 160 GLY A C 1
ATOM 1245 O O . GLY A 1 160 ? -48.536 3.759 83.692 1.00 50.81 160 GLY A O 1
ATOM 1246 N N . SER A 1 161 ? -46.860 5.027 84.482 1.00 52.78 161 SER A N 1
ATOM 1247 C CA . SER A 1 161 ? -47.192 5.684 85.759 1.00 52.78 161 SER A CA 1
ATOM 1248 C C . SER A 1 161 ? -46.330 5.149 86.905 1.00 52.78 161 SER A C 1
ATOM 1250 O O . SER A 1 161 ? -46.262 3.950 87.151 1.00 52.78 161 SER A O 1
ATOM 1252 N N . VAL A 1 162 ? -45.691 6.093 87.596 1.00 43.09 162 VAL A N 1
ATOM 1253 C CA . VAL A 1 162 ? -44.971 5.948 88.877 1.00 43.09 162 VAL A CA 1
ATOM 1254 C C . VAL A 1 162 ? -46.014 5.811 90.015 1.00 43.09 162 VAL A C 1
ATOM 1256 O O . VAL A 1 162 ? -47.190 6.120 89.769 1.00 43.09 162 VAL A O 1
ATOM 1259 N N . PRO A 1 163 ? -45.653 5.329 91.221 1.00 60.78 163 PRO A N 1
ATOM 1260 C CA . PRO A 1 163 ? -44.855 6.114 92.178 1.00 60.78 163 PRO A CA 1
ATOM 1261 C C . PRO A 1 163 ? -43.568 5.436 92.674 1.00 60.78 163 PRO A C 1
ATOM 1263 O O . PRO A 1 163 ? -43.466 4.192 92.598 1.00 60.78 163 PRO A O 1
#

Foldseek 3Di:
DDDDDDDDDDPPVVVVVVVVVVVVVVVVVVVVVVVVVVVVVVVVCVVVVVVVVVVVVVVVVVVVVVVVVVVVPDDDVVVVVVVVVVVVVVVVVVVVVVVVVVVVVVVVVVVCVVVVNDDPVRVVVVVVVVVVVVVVVVVVVVVVVVVVPDDDPDDDDDDDDDD

Sequence (163 aa):
MNHYENDDRRNDDASFGDQAERFSRKLSDSAQQVWLAGLGALGRAQAEGSRFFDGLVKEGEAWEARRRERNGEQGPGWRDNVETSLDEAREKASGTWNKVEKAFDDQVQGVLKRLHVPTADEVTALEARIDALQARLAKLENRDASGADAPAPGSHQSPGSVP

pLDDT: mean 75.76, std 13.76, range [41.81, 96.0]